Protein AF-A0A8T4S0V8-F1 (afdb_monomer_lite)

Radius of gyration: 27.4 Å; chains: 1; bounding box: 42×34×72 Å

Structure (mmCIF, N/CA/C/O backbone):
data_AF-A0A8T4S0V8-F1
#
_entry.id   AF-A0A8T4S0V8-F1
#
loop_
_atom_site.group_PDB
_atom_site.id
_atom_site.type_symbol
_atom_site.label_atom_id
_atom_site.label_alt_id
_atom_site.label_comp_id
_atom_site.label_asym_id
_atom_site.label_entity_id
_atom_site.label_seq_id
_atom_site.pdbx_PDB_ins_code
_atom_site.Cartn_x
_atom_site.Cartn_y
_atom_site.Cartn_z
_atom_site.occupancy
_atom_site.B_iso_or_equiv
_atom_site.auth_seq_id
_atom_site.auth_comp_id
_atom_site.auth_asym_id
_atom_site.auth_atom_id
_atom_site.pdbx_PDB_model_num
ATOM 1 N N . MET A 1 1 ? -12.750 1.125 -9.890 1.00 59.94 1 MET A N 1
ATOM 2 C CA . MET A 1 1 ? -12.774 -0.122 -9.092 1.00 59.94 1 MET A CA 1
ATOM 3 C C . MET A 1 1 ? -13.110 0.148 -7.627 1.00 59.94 1 MET A C 1
ATOM 5 O O . MET A 1 1 ? -14.125 -0.357 -7.171 1.00 59.94 1 MET A O 1
ATOM 9 N N . ALA A 1 2 ? -12.369 1.027 -6.939 1.00 71.75 2 ALA A N 1
ATOM 10 C CA . ALA A 1 2 ? -12.638 1.402 -5.541 1.00 71.75 2 ALA A CA 1
ATOM 11 C C . ALA A 1 2 ? -14.086 1.870 -5.275 1.00 71.75 2 ALA A C 1
ATOM 13 O O . ALA A 1 2 ? -14.715 1.403 -4.333 1.00 71.75 2 ALA A O 1
ATOM 14 N N . LYS A 1 3 ? -14.660 2.697 -6.164 1.00 81.94 3 LYS A N 1
ATOM 15 C CA . LYS A 1 3 ? -16.058 3.156 -6.049 1.00 81.94 3 LYS A CA 1
ATOM 16 C C . LYS A 1 3 ? -17.068 2.004 -5.969 1.00 81.94 3 LYS A C 1
ATOM 18 O O . LYS A 1 3 ? -17.948 2.029 -5.128 1.00 81.94 3 LYS A O 1
ATOM 23 N N . LYS A 1 4 ? -16.905 0.963 -6.793 1.00 88.38 4 LYS A N 1
ATOM 24 C CA . LYS A 1 4 ? -17.826 -0.185 -6.812 1.00 88.38 4 LYS A CA 1
ATOM 25 C C . LYS A 1 4 ? -17.724 -1.044 -5.553 1.00 88.38 4 LYS A C 1
ATOM 27 O O . LYS A 1 4 ? -18.740 -1.536 -5.085 1.00 88.38 4 LYS A O 1
ATOM 32 N N . ILE A 1 5 ? -16.521 -1.195 -5.001 1.00 87.94 5 ILE A N 1
ATOM 33 C CA . ILE A 1 5 ? -16.309 -1.902 -3.730 1.00 87.94 5 ILE A CA 1
ATOM 34 C C . ILE A 1 5 ? -17.029 -1.157 -2.599 1.00 87.94 5 ILE A C 1
ATOM 36 O O . ILE A 1 5 ? -17.784 -1.769 -1.849 1.00 87.94 5 ILE A O 1
ATOM 40 N N . PHE A 1 6 ? -16.875 0.168 -2.540 1.00 88.94 6 PHE A N 1
ATOM 41 C CA . PHE A 1 6 ? -17.588 1.007 -1.576 1.00 88.94 6 PHE A CA 1
ATOM 42 C C . PHE A 1 6 ? -19.112 0.961 -1.773 1.00 88.94 6 PHE A C 1
ATOM 44 O O . PHE A 1 6 ? -19.858 0.828 -0.806 1.00 88.94 6 PHE A O 1
ATOM 51 N N . ASP A 1 7 ? -19.587 0.996 -3.023 1.00 91.88 7 ASP A N 1
ATOM 52 C CA . ASP A 1 7 ? -21.017 0.926 -3.343 1.00 91.88 7 ASP A CA 1
ATOM 53 C C . ASP A 1 7 ? -21.675 -0.362 -2.819 1.00 91.88 7 ASP A C 1
ATOM 55 O O . ASP A 1 7 ? -22.854 -0.324 -2.463 1.00 91.88 7 ASP A O 1
ATOM 59 N N . VAL A 1 8 ? -20.940 -1.480 -2.782 1.00 92.31 8 VAL A N 1
ATOM 60 C CA . VAL A 1 8 ? -21.426 -2.787 -2.305 1.00 92.31 8 VAL A CA 1
ATOM 61 C C . VAL A 1 8 ? -21.276 -2.925 -0.792 1.00 92.31 8 VAL A C 1
ATOM 63 O O . VAL A 1 8 ? -22.231 -3.301 -0.123 1.00 92.31 8 VAL A O 1
ATOM 66 N N . LEU A 1 9 ? -20.097 -2.612 -0.248 1.00 91.25 9 LEU A N 1
ATOM 67 C CA . LEU A 1 9 ? -19.799 -2.807 1.176 1.00 91.25 9 LEU A CA 1
ATOM 68 C C . LEU A 1 9 ? -20.422 -1.730 2.072 1.00 91.25 9 LEU A C 1
ATOM 70 O O . LEU A 1 9 ? -20.558 -1.949 3.270 1.00 91.25 9 LEU A O 1
ATOM 74 N N . LYS A 1 10 ? -20.785 -0.570 1.503 1.00 91.81 10 LYS A N 1
ATOM 75 C CA . LYS A 1 10 ? -21.348 0.599 2.207 1.00 91.81 10 LYS A CA 1
ATOM 76 C C . LYS A 1 10 ? -20.489 1.110 3.369 1.00 91.81 10 LYS A C 1
ATOM 78 O O . LYS A 1 10 ? -20.985 1.818 4.237 1.00 91.81 10 LYS A O 1
ATOM 83 N N . THR A 1 11 ? -19.200 0.783 3.366 1.00 92.31 11 THR A N 1
ATOM 84 C CA . THR A 1 11 ? -18.235 1.212 4.375 1.00 92.31 11 THR A CA 1
ATOM 85 C C . THR A 1 11 ? -16.838 1.375 3.773 1.00 92.31 11 THR A C 1
ATOM 87 O O . THR A 1 11 ? -16.574 0.929 2.652 1.00 92.31 11 THR A O 1
ATOM 90 N N . GLY A 1 12 ? -15.939 2.033 4.509 1.00 90.31 12 GLY A N 1
ATOM 91 C CA . GLY A 1 12 ? -14.524 2.123 4.158 1.00 90.31 12 GLY A CA 1
ATOM 92 C C . GLY A 1 12 ? -13.872 0.740 4.085 1.00 90.31 12 GLY A C 1
ATOM 93 O O . GLY A 1 12 ? -14.308 -0.206 4.735 1.00 90.31 12 GLY A O 1
ATOM 94 N N . SER A 1 13 ? -12.814 0.596 3.291 1.00 92.56 13 SER A N 1
ATOM 95 C CA . SER A 1 13 ? -12.110 -0.681 3.155 1.00 92.56 13 SER A CA 1
ATOM 96 C C . SER A 1 13 ? -10.613 -0.479 2.987 1.00 92.56 13 SER A C 1
ATOM 98 O O . SER A 1 13 ? -10.199 0.428 2.266 1.00 92.56 13 SER A O 1
ATOM 100 N N . ASN A 1 14 ? -9.820 -1.380 3.558 1.00 92.44 14 ASN A N 1
ATOM 101 C CA . ASN A 1 14 ? -8.383 -1.445 3.327 1.00 92.44 14 ASN A CA 1
ATOM 102 C C . ASN A 1 14 ? -8.070 -2.496 2.260 1.00 92.44 14 ASN A C 1
ATOM 104 O O . ASN A 1 14 ? -8.665 -3.574 2.249 1.00 92.44 14 ASN A O 1
ATOM 108 N N . ILE A 1 15 ? -7.119 -2.185 1.381 1.00 92.75 15 ILE A N 1
ATOM 109 C CA . ILE A 1 15 ? -6.558 -3.142 0.425 1.00 92.75 15 ILE A CA 1
ATOM 110 C C . ILE A 1 15 ? -5.182 -3.542 0.943 1.00 92.75 15 ILE A C 1
ATOM 112 O O . ILE A 1 15 ? -4.332 -2.680 1.158 1.00 92.75 15 ILE A O 1
ATOM 116 N N . PHE A 1 16 ? -4.973 -4.837 1.152 1.00 92.62 16 PHE A N 1
ATOM 117 C CA . PHE A 1 16 ? -3.722 -5.377 1.668 1.00 92.62 16 PHE A CA 1
ATOM 118 C C . PHE A 1 16 ? -3.188 -6.475 0.749 1.00 92.62 16 PHE A C 1
ATOM 120 O O . PHE A 1 16 ? -3.929 -7.357 0.310 1.00 92.62 16 PHE A O 1
ATOM 127 N N . VAL A 1 17 ? -1.888 -6.410 0.469 1.00 94.62 17 VAL A N 1
ATOM 128 C CA . VAL A 1 17 ? -1.153 -7.407 -0.310 1.00 94.62 17 VAL A CA 1
ATOM 129 C C . VAL A 1 17 ? 0.107 -7.751 0.472 1.00 94.62 17 VAL A C 1
ATOM 131 O O . VAL A 1 17 ? 0.921 -6.870 0.747 1.00 94.62 17 VAL A O 1
ATOM 134 N N . ALA A 1 18 ? 0.253 -9.022 0.837 1.00 94.25 18 ALA A N 1
ATOM 135 C CA . ALA A 1 18 ? 1.460 -9.541 1.465 1.00 94.25 18 ALA A CA 1
ATOM 136 C C . ALA A 1 18 ? 2.373 -10.138 0.393 1.00 94.25 18 ALA A C 1
ATOM 138 O O . ALA A 1 18 ? 1.946 -11.019 -0.352 1.00 94.25 18 ALA A O 1
ATOM 139 N N . ASN A 1 19 ? 3.622 -9.675 0.351 1.00 94.44 19 ASN A N 1
ATOM 140 C CA . ASN A 1 19 ? 4.653 -10.183 -0.550 1.00 94.44 19 ASN A CA 1
ATOM 141 C C . ASN A 1 19 ? 5.796 -10.770 0.285 1.00 94.44 19 ASN A C 1
ATOM 143 O O . ASN A 1 19 ? 6.485 -10.028 0.983 1.00 94.44 19 ASN A O 1
ATOM 147 N N . GLY A 1 20 ? 5.999 -12.081 0.202 1.00 93.75 20 GLY A N 1
ATOM 148 C CA . GLY A 1 20 ? 6.968 -12.824 1.007 1.00 93.75 20 GLY A CA 1
ATOM 149 C C . GLY A 1 20 ? 6.383 -13.370 2.313 1.00 93.75 20 GLY A C 1
ATOM 150 O O . GLY A 1 20 ? 5.397 -12.857 2.854 1.00 93.75 20 GLY A O 1
ATOM 151 N N . ALA A 1 21 ? 7.000 -14.436 2.824 1.00 92.88 21 ALA A N 1
ATOM 152 C CA . ALA A 1 21 ? 6.567 -15.101 4.053 1.00 92.88 21 ALA A CA 1
ATOM 153 C C . ALA A 1 21 ? 6.683 -14.170 5.273 1.00 92.88 21 ALA A C 1
ATOM 155 O O . ALA A 1 21 ? 5.805 -14.162 6.133 1.00 92.88 21 ALA A O 1
ATOM 156 N N . GLU A 1 22 ? 7.713 -13.323 5.304 1.00 93.75 22 GLU A N 1
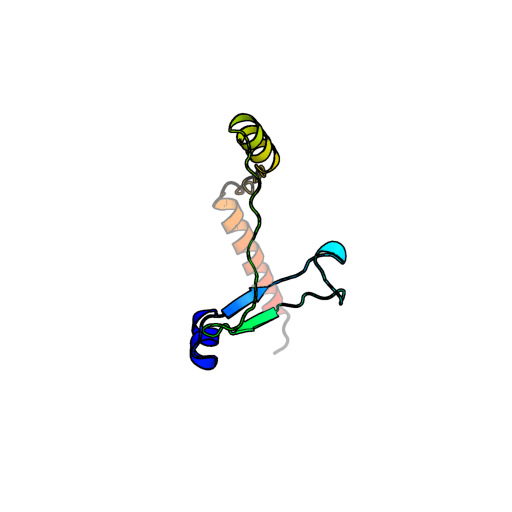ATOM 157 C CA . GLU A 1 22 ? 7.983 -12.339 6.356 1.00 93.75 22 GLU A CA 1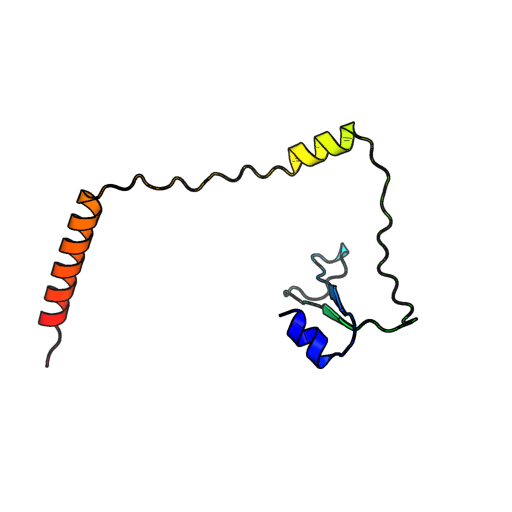
ATOM 158 C C . GLU A 1 22 ? 6.904 -11.250 6.420 1.00 93.75 22 GLU A C 1
ATOM 160 O O . GLU A 1 22 ? 6.611 -10.725 7.492 1.00 93.75 22 GLU A O 1
ATOM 165 N N . ALA A 1 23 ? 6.271 -10.942 5.283 1.00 91.31 23 ALA A N 1
ATOM 166 C CA . ALA A 1 23 ? 5.128 -10.034 5.204 1.00 91.31 23 ALA A CA 1
ATOM 167 C C . ALA A 1 23 ? 3.785 -10.725 5.523 1.00 91.31 23 ALA A C 1
ATOM 169 O O . ALA A 1 23 ? 2.733 -10.090 5.443 1.00 91.31 23 ALA A O 1
ATOM 170 N N . GLY A 1 24 ? 3.799 -12.022 5.860 1.00 90.44 24 GLY A N 1
ATOM 171 C CA . GLY A 1 24 ? 2.612 -12.813 6.187 1.00 90.44 24 GLY A CA 1
ATOM 172 C C . GLY A 1 24 ? 1.948 -13.513 4.995 1.00 90.44 24 GLY A C 1
ATOM 173 O O . GLY A 1 24 ? 0.816 -13.986 5.130 1.00 90.44 24 GLY A O 1
ATOM 174 N N . GLN A 1 25 ? 2.610 -13.603 3.834 1.00 94.62 25 GLN A N 1
ATOM 175 C CA . GLN A 1 25 ? 2.074 -14.325 2.677 1.00 94.62 25 GLN A CA 1
ATOM 176 C C . GLN A 1 25 ? 2.052 -15.837 2.946 1.00 94.62 25 GLN A C 1
ATOM 178 O O . GLN A 1 25 ? 3.064 -16.432 3.308 1.00 94.62 25 GLN A O 1
ATOM 183 N N . ARG A 1 26 ? 0.892 -16.472 2.738 1.00 92.75 26 ARG A N 1
ATOM 184 C CA . ARG A 1 26 ? 0.706 -17.923 2.951 1.00 92.75 26 ARG A CA 1
ATOM 185 C C . ARG A 1 26 ? 0.672 -18.747 1.667 1.00 92.75 26 ARG A C 1
ATOM 187 O O . ARG A 1 26 ? 0.977 -19.932 1.695 1.00 92.75 26 ARG A O 1
ATOM 194 N N . LEU A 1 27 ? 0.260 -18.137 0.559 1.00 90.56 27 LEU A N 1
ATOM 195 C CA . LEU A 1 27 ? 0.102 -18.793 -0.737 1.00 90.56 27 LEU A CA 1
ATOM 196 C C . LEU A 1 27 ? 0.998 -18.100 -1.751 1.00 90.56 27 LEU A C 1
ATOM 198 O O . LEU A 1 27 ? 0.988 -16.873 -1.828 1.00 90.56 27 LEU A O 1
ATOM 202 N N . ASN A 1 28 ? 1.711 -18.873 -2.568 1.00 91.69 28 ASN A N 1
ATOM 203 C CA . ASN A 1 28 ? 2.551 -18.345 -3.645 1.00 91.69 28 ASN A CA 1
ATOM 204 C C . ASN A 1 28 ? 1.722 -17.963 -4.889 1.00 91.69 28 ASN A C 1
ATOM 206 O O . ASN A 1 28 ? 1.990 -18.381 -6.011 1.00 91.69 28 ASN A O 1
ATOM 210 N N . HIS A 1 29 ? 0.661 -17.197 -4.658 1.00 93.44 29 HIS A N 1
ATOM 211 C CA . HIS A 1 29 ? -0.168 -16.565 -5.671 1.00 93.44 29 HIS A CA 1
ATOM 212 C C . HIS A 1 29 ? -0.437 -15.125 -5.247 1.00 93.44 29 HIS A C 1
ATOM 214 O O . HIS A 1 29 ? -0.409 -14.803 -4.057 1.00 93.44 29 HIS A O 1
ATOM 220 N N . LEU A 1 30 ? -0.729 -14.264 -6.221 1.00 93.62 30 LEU A N 1
ATOM 221 C CA . LEU A 1 30 ? -1.200 -12.917 -5.935 1.00 93.62 30 LEU A CA 1
ATOM 222 C C . LEU A 1 30 ? -2.566 -13.007 -5.249 1.00 93.62 30 LEU A C 1
ATOM 224 O O . LEU A 1 30 ? -3.563 -13.364 -5.875 1.00 93.62 30 LEU A O 1
ATOM 228 N N . VAL A 1 31 ? -2.600 -12.657 -3.968 1.00 93.50 31 VAL A N 1
ATOM 229 C CA . VAL A 1 31 ? -3.829 -12.554 -3.186 1.00 93.50 31 VAL A CA 1
ATOM 230 C C . VAL A 1 31 ? -4.009 -11.101 -2.774 1.00 93.50 31 VAL A C 1
ATOM 232 O O . VAL A 1 31 ? -3.132 -10.502 -2.154 1.00 93.50 31 VAL A O 1
ATOM 235 N N . VAL A 1 32 ? -5.160 -10.535 -3.131 1.00 94.44 32 VAL A N 1
ATOM 236 C CA . VAL A 1 32 ? -5.553 -9.182 -2.736 1.00 94.44 32 VAL A CA 1
ATOM 237 C C . VAL A 1 32 ? -6.612 -9.296 -1.653 1.00 94.44 32 VAL A C 1
ATOM 239 O O . VAL A 1 32 ? -7.726 -9.755 -1.906 1.00 94.44 32 VAL A O 1
ATOM 242 N N . HIS A 1 33 ? -6.272 -8.868 -0.443 1.00 92.44 33 HIS A N 1
ATOM 243 C CA . HIS A 1 33 ? -7.216 -8.810 0.661 1.00 92.44 33 HIS A CA 1
ATOM 244 C C . HIS A 1 33 ? -7.980 -7.488 0.608 1.00 92.44 33 HIS A C 1
ATOM 246 O O . HIS A 1 33 ? -7.375 -6.416 0.630 1.00 92.44 33 HIS A O 1
ATOM 252 N N . VAL A 1 34 ? -9.310 -7.563 0.563 1.00 93.44 34 VAL A N 1
ATOM 253 C CA . VAL A 1 34 ? -10.203 -6.409 0.719 1.00 93.44 34 VAL A CA 1
ATOM 254 C C . VAL A 1 34 ? -10.867 -6.529 2.083 1.00 93.44 34 VAL A C 1
ATOM 256 O O . VAL A 1 34 ? -11.673 -7.429 2.305 1.00 93.44 34 VAL A O 1
ATOM 259 N N . ILE A 1 35 ? -10.491 -5.648 3.005 1.00 92.69 35 ILE A N 1
ATOM 260 C CA . ILE A 1 35 ? -10.913 -5.702 4.406 1.00 92.69 35 ILE A CA 1
ATOM 261 C C . ILE A 1 35 ? -11.909 -4.563 4.649 1.00 92.69 35 ILE A C 1
ATOM 263 O O . ILE A 1 35 ? -11.476 -3.407 4.687 1.00 92.69 35 ILE A O 1
ATOM 267 N N . PRO A 1 36 ? -13.219 -4.836 4.791 1.00 92.81 36 PRO A N 1
ATOM 268 C CA . PRO A 1 36 ? -14.179 -3.817 5.207 1.00 92.81 36 PRO A CA 1
ATOM 269 C C . PRO A 1 36 ? -13.835 -3.322 6.617 1.00 92.81 36 PRO A C 1
ATOM 271 O O . PRO A 1 36 ? -13.448 -4.110 7.478 1.00 92.81 36 PRO A O 1
ATOM 274 N N . ARG A 1 37 ? -13.953 -2.014 6.839 1.00 92.75 37 ARG A N 1
ATOM 275 C CA . ARG A 1 37 ? -13.696 -1.355 8.123 1.00 92.75 37 ARG A CA 1
ATOM 276 C C . ARG A 1 37 ? -15.011 -0.919 8.739 1.00 92.75 37 ARG A C 1
ATOM 278 O O . ARG A 1 37 ? -15.892 -0.459 8.022 1.00 92.75 37 ARG A O 1
ATOM 285 N N . PHE A 1 38 ? -15.132 -1.026 10.051 1.00 92.38 38 PHE A N 1
ATOM 286 C CA . PHE A 1 38 ? -16.307 -0.555 10.784 1.00 92.38 38 PHE A CA 1
ATOM 287 C C . PHE A 1 38 ? -15.864 0.310 11.961 1.00 92.38 38 PHE A C 1
ATOM 2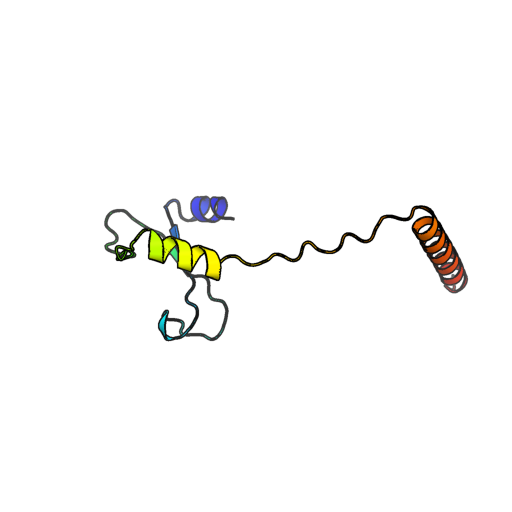89 O O . PHE A 1 38 ? -14.710 0.243 12.393 1.00 92.38 38 PHE A O 1
ATOM 296 N N . GLU A 1 39 ? -16.769 1.141 12.477 1.00 90.81 39 GLU A N 1
ATOM 297 C CA . GLU A 1 39 ? -16.475 1.908 13.685 1.00 90.81 39 GLU A CA 1
ATOM 298 C C . GLU A 1 39 ? -16.128 0.957 14.834 1.00 90.81 39 GLU A C 1
ATO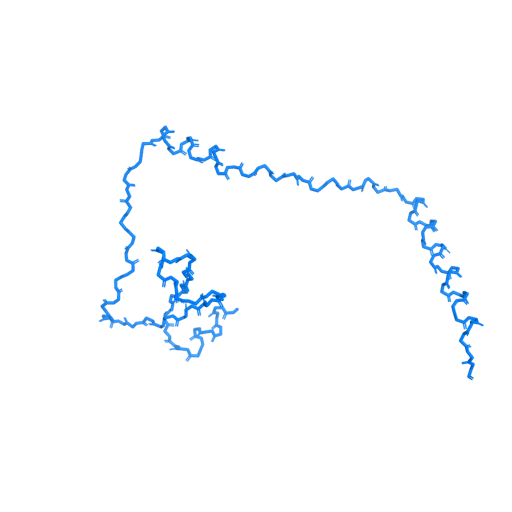M 300 O O . GLU A 1 39 ? -16.852 0.000 15.107 1.00 90.81 39 GLU A O 1
ATOM 305 N N . ASN A 1 40 ? -15.004 1.231 15.501 1.00 89.56 40 ASN A N 1
ATOM 306 C CA . ASN A 1 40 ? -14.502 0.454 16.636 1.00 89.56 40 ASN A CA 1
ATOM 307 C C . ASN A 1 40 ? -14.217 -1.034 16.331 1.00 89.56 40 ASN A C 1
ATOM 309 O O . ASN A 1 40 ? -14.311 -1.877 17.220 1.00 89.56 40 ASN A O 1
ATOM 313 N N . ASP A 1 41 ? -13.813 -1.372 15.098 1.00 89.94 41 ASP A N 1
ATOM 314 C CA . ASP A 1 41 ? -13.494 -2.756 14.698 1.00 89.94 41 ASP A CA 1
ATOM 315 C C . ASP A 1 41 ? -12.214 -3.349 15.325 1.00 89.94 41 ASP A C 1
ATOM 317 O O . ASP A 1 41 ? -11.903 -4.518 15.103 1.00 89.94 41 ASP A O 1
ATOM 321 N N . ASN A 1 42 ? -11.476 -2.565 16.119 1.00 87.81 42 ASN A N 1
ATOM 322 C CA . ASN A 1 42 ? -10.234 -2.950 16.802 1.00 87.81 42 ASN A CA 1
ATOM 323 C C . ASN A 1 42 ? -9.123 -3.496 15.880 1.00 87.81 42 ASN A C 1
ATOM 325 O O . ASN A 1 42 ? -8.133 -4.049 16.363 1.00 87.81 42 ASN A O 1
ATOM 329 N N . ILE A 1 43 ? -9.228 -3.315 14.557 1.00 87.62 43 ILE A N 1
ATOM 330 C CA . ILE A 1 43 ? -8.188 -3.737 13.616 1.00 87.62 43 ILE A CA 1
ATOM 331 C C . ILE A 1 43 ? -7.089 -2.676 13.593 1.00 87.62 43 ILE A C 1
ATOM 333 O O . ILE A 1 43 ? -7.252 -1.583 13.033 1.00 87.62 43 ILE A O 1
ATOM 337 N N . ASN A 1 44 ? -5.938 -3.019 14.170 1.00 83.12 44 ASN A N 1
ATOM 338 C CA . ASN A 1 44 ? -4.789 -2.132 14.219 1.00 83.12 44 ASN A CA 1
ATOM 339 C C . ASN A 1 44 ? -3.838 -2.371 13.034 1.00 83.12 44 ASN A C 1
ATOM 341 O O . ASN A 1 44 ? -3.083 -3.337 13.008 1.00 83.12 44 ASN A O 1
ATOM 345 N N . LEU A 1 45 ? -3.875 -1.465 12.057 1.00 81.00 45 LEU A N 1
ATOM 346 C CA . LEU A 1 45 ? -2.958 -1.429 10.908 1.00 81.00 45 LEU A CA 1
ATOM 347 C C . LEU A 1 45 ? -2.022 -0.213 10.989 1.00 81.00 45 LEU A C 1
ATOM 349 O O . LEU A 1 45 ? -1.641 0.355 9.966 1.00 81.00 45 LEU A O 1
ATOM 353 N N . THR A 1 46 ? -1.699 0.246 12.202 1.00 81.25 46 THR A N 1
ATOM 354 C CA . THR A 1 46 ? -0.807 1.397 12.369 1.00 81.25 46 THR A CA 1
ATOM 355 C C . THR A 1 46 ? 0.631 1.047 12.007 1.00 81.2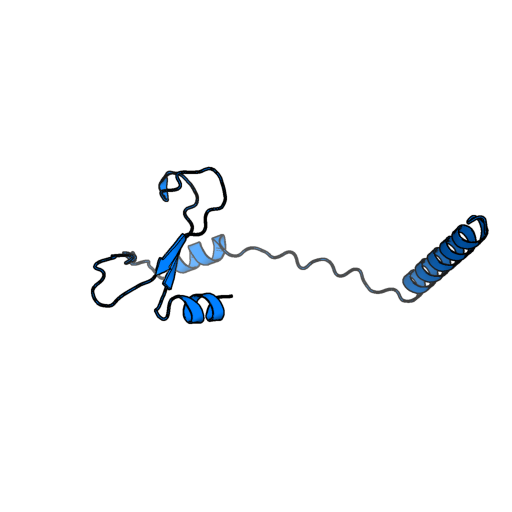5 46 THR A C 1
ATOM 357 O O . THR A 1 46 ? 1.204 0.058 12.461 1.00 81.25 46 THR A O 1
ATOM 360 N N . TRP A 1 47 ? 1.227 1.906 11.185 1.00 83.69 47 TRP A N 1
ATOM 361 C CA . TRP A 1 47 ? 2.649 1.882 10.883 1.00 83.69 47 TRP A CA 1
ATOM 362 C C . TRP A 1 47 ? 3.422 2.611 11.983 1.00 83.69 47 TRP A C 1
ATOM 364 O O . TRP A 1 47 ? 3.175 3.790 12.248 1.00 83.69 47 TRP A O 1
ATOM 374 N N . GLN A 1 48 ? 4.386 1.932 12.602 1.00 87.38 48 GLN A N 1
ATOM 375 C CA . GLN A 1 48 ? 5.316 2.566 13.533 1.00 87.38 48 GLN A CA 1
ATOM 376 C C . GLN A 1 48 ? 6.461 3.210 12.748 1.00 87.38 48 GLN A C 1
ATOM 378 O O . GLN A 1 48 ? 7.483 2.585 12.462 1.00 87.38 48 GLN A O 1
ATOM 383 N N . GLY A 1 49 ? 6.265 4.473 12.370 1.00 86.25 49 GLY A N 1
ATOM 384 C CA . GLY A 1 49 ? 7.284 5.255 11.679 1.00 86.25 49 GLY A CA 1
ATOM 385 C C . GLY A 1 49 ? 8.550 5.410 12.520 1.00 86.25 49 GLY A C 1
ATOM 386 O O . GLY A 1 49 ? 8.489 5.755 13.699 1.00 86.25 49 GLY A O 1
ATOM 387 N N . LYS A 1 50 ? 9.709 5.188 11.898 1.00 88.44 50 LYS A N 1
ATOM 388 C CA . LYS A 1 50 ? 11.006 5.545 12.480 1.00 88.44 50 LYS A CA 1
ATOM 389 C C . LYS A 1 50 ? 11.338 6.988 12.111 1.00 88.44 50 LYS A C 1
ATOM 391 O O . LYS A 1 50 ? 11.052 7.418 10.995 1.00 88.44 50 LYS A O 1
ATOM 396 N N . LYS A 1 51 ? 11.942 7.727 13.044 1.00 89.62 51 LYS A N 1
ATOM 397 C CA . LYS A 1 51 ? 12.549 9.025 12.731 1.00 89.62 51 LYS A CA 1
ATOM 398 C C . LYS A 1 51 ? 13.818 8.785 11.917 1.00 89.62 51 LYS A C 1
ATOM 400 O O . LYS A 1 51 ? 14.556 7.850 12.214 1.00 89.62 51 LYS A O 1
ATOM 405 N N . ILE A 1 52 ? 14.029 9.617 10.909 1.00 90.12 52 ILE A N 1
ATOM 406 C CA . ILE A 1 52 ? 15.172 9.569 10.000 1.00 90.12 52 ILE A CA 1
ATOM 407 C C . ILE A 1 52 ? 15.732 10.985 9.870 1.00 90.12 52 ILE A C 1
ATOM 409 O O . ILE A 1 52 ? 14.962 11.946 9.933 1.00 90.12 52 ILE A O 1
ATOM 413 N N . ASP A 1 53 ? 17.052 11.108 9.746 1.00 92.50 53 ASP A N 1
ATOM 414 C CA . ASP A 1 53 ? 17.712 12.395 9.514 1.00 92.50 53 ASP A CA 1
ATOM 415 C C . ASP A 1 53 ? 17.593 12.825 8.042 1.00 92.50 53 ASP A C 1
ATOM 417 O O . ASP A 1 53 ? 17.502 11.990 7.135 1.00 92.50 53 ASP A O 1
ATOM 421 N N . ASP A 1 54 ? 17.645 14.133 7.785 1.00 90.19 54 ASP A N 1
ATOM 422 C CA . ASP A 1 54 ? 17.549 14.684 6.429 1.00 90.19 54 ASP A CA 1
ATOM 423 C C . ASP A 1 54 ? 18.661 14.157 5.505 1.00 90.19 54 ASP A C 1
ATOM 425 O O . ASP A 1 54 ? 18.436 13.950 4.307 1.00 90.19 54 ASP A O 1
ATOM 429 N N . LYS A 1 55 ? 19.859 13.879 6.044 1.00 90.81 55 LYS A N 1
ATOM 430 C CA . LYS A 1 55 ? 20.956 13.291 5.261 1.00 90.81 55 LYS A CA 1
ATOM 431 C C . LYS A 1 55 ? 20.624 11.875 4.800 1.00 90.81 55 LYS A C 1
ATOM 433 O O . LYS A 1 55 ? 20.778 11.567 3.619 1.00 90.81 55 LYS A O 1
ATOM 438 N N . GLU A 1 56 ? 20.138 11.033 5.710 1.00 89.56 56 GLU A N 1
ATOM 439 C CA . GLU A 1 56 ? 19.768 9.643 5.417 1.00 89.56 56 GLU A CA 1
ATOM 440 C C . GLU A 1 56 ? 18.589 9.576 4.437 1.00 89.56 56 GLU A C 1
ATOM 442 O O . GLU A 1 56 ? 18.582 8.752 3.517 1.00 89.56 56 GLU A O 1
ATOM 447 N N . MET A 1 57 ? 17.629 10.500 4.566 1.00 90.31 57 MET A N 1
ATOM 448 C CA . MET A 1 57 ? 16.535 10.664 3.608 1.00 90.31 57 MET A CA 1
ATOM 449 C C . MET A 1 57 ? 17.065 10.964 2.196 1.00 90.31 57 MET A C 1
ATOM 451 O O . MET A 1 57 ? 16.645 10.333 1.221 1.00 90.31 57 MET A O 1
ATOM 455 N N . GLY A 1 58 ? 18.026 11.887 2.079 1.00 89.88 58 GLY A N 1
ATOM 456 C CA . GLY A 1 58 ? 18.655 12.232 0.804 1.00 89.88 58 GLY A CA 1
ATOM 457 C C . GLY A 1 58 ? 19.408 11.060 0.164 1.00 89.88 58 GLY A C 1
ATOM 458 O O . GLY A 1 58 ? 19.368 10.880 -1.056 1.00 89.88 58 GLY A O 1
ATOM 459 N N . GLU A 1 59 ? 20.067 10.223 0.965 1.00 90.88 59 GLU A N 1
ATOM 460 C CA . GLU A 1 59 ? 20.722 9.004 0.479 1.00 90.88 59 GLU A CA 1
ATOM 461 C C . GLU A 1 59 ? 19.720 7.949 -0.004 1.00 90.88 59 GLU A C 1
ATOM 463 O O . GLU A 1 59 ? 19.914 7.358 -1.072 1.00 90.88 59 GLU A O 1
ATOM 468 N N . MET A 1 60 ? 18.631 7.728 0.740 1.00 89.31 60 MET A N 1
ATOM 469 C CA . MET A 1 60 ? 17.560 6.813 0.333 1.00 89.31 60 MET A CA 1
ATOM 470 C C . MET A 1 60 ? 16.912 7.255 -0.979 1.00 89.31 60 MET A C 1
ATOM 472 O O . MET A 1 60 ? 16.736 6.437 -1.881 1.00 89.31 60 MET A O 1
ATOM 476 N N . GLN A 1 61 ? 16.623 8.551 -1.124 1.00 88.81 61 GLN A N 1
ATOM 477 C CA . GLN A 1 61 ? 16.065 9.105 -2.356 1.00 88.81 61 GLN A CA 1
ATOM 478 C C . GLN A 1 61 ? 16.970 8.824 -3.560 1.00 88.81 61 GLN A C 1
ATOM 480 O O . GLN A 1 61 ? 16.478 8.418 -4.613 1.00 88.81 61 GLN A O 1
ATOM 485 N N . LYS A 1 62 ? 18.290 9.005 -3.415 1.00 88.50 62 LYS A N 1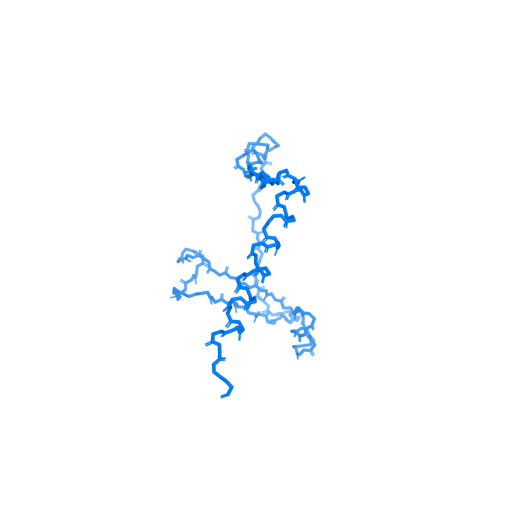
ATOM 486 C CA . LYS A 1 62 ? 19.249 8.716 -4.493 1.00 88.50 62 LYS A CA 1
ATOM 487 C C . LYS A 1 62 ? 19.224 7.242 -4.896 1.00 88.50 62 LYS A C 1
ATOM 489 O O . LYS A 1 62 ? 19.235 6.961 -6.087 1.00 88.50 62 LYS A O 1
ATOM 494 N N . LYS A 1 63 ? 19.146 6.319 -3.931 1.00 87.94 63 LYS A N 1
ATOM 495 C CA . LYS A 1 63 ? 19.075 4.867 -4.191 1.00 87.94 63 LYS A CA 1
ATOM 496 C C . LYS A 1 63 ? 17.757 4.438 -4.842 1.00 87.94 63 LYS A C 1
ATOM 498 O O . LYS A 1 63 ? 17.755 3.532 -5.665 1.00 87.94 63 LYS A O 1
ATOM 503 N N . LEU A 1 64 ? 16.644 5.073 -4.472 1.00 86.75 64 LEU A N 1
ATOM 504 C CA . LEU A 1 64 ? 15.309 4.777 -5.010 1.00 86.75 64 LEU A CA 1
ATOM 505 C C . LEU A 1 64 ? 15.038 5.434 -6.362 1.00 86.75 64 LEU A C 1
ATOM 507 O O . LEU A 1 64 ? 14.039 5.114 -7.008 1.00 86.75 64 LEU A O 1
ATOM 511 N N . ARG A 1 65 ? 15.884 6.376 -6.789 1.00 86.06 65 ARG A N 1
ATOM 512 C CA . ARG A 1 65 ? 15.741 7.035 -8.080 1.00 86.06 65 ARG A CA 1
ATOM 513 C C . ARG A 1 65 ? 15.998 6.014 -9.185 1.00 86.06 65 ARG A C 1
ATOM 515 O O . ARG A 1 65 ? 17.130 5.774 -9.580 1.00 86.06 65 ARG A O 1
ATOM 522 N N . ILE A 1 66 ? 14.918 5.427 -9.685 1.00 75.44 66 ILE A N 1
ATOM 523 C CA . ILE A 1 66 ? 14.942 4.608 -10.889 1.00 75.44 66 ILE A CA 1
ATOM 524 C C . ILE A 1 66 ? 15.250 5.557 -12.044 1.00 75.44 66 ILE A C 1
ATOM 526 O O . ILE A 1 66 ? 14.467 6.462 -12.350 1.00 75.44 66 ILE A O 1
ATOM 530 N N . GLU A 1 67 ? 16.409 5.379 -12.669 1.00 70.38 67 GLU A N 1
ATOM 531 C CA . GLU A 1 67 ? 16.684 5.986 -13.963 1.00 70.38 67 GLU A CA 1
ATOM 532 C C . GLU A 1 67 ? 15.750 5.330 -14.974 1.00 70.38 67 GLU A C 1
ATOM 534 O O . GLU A 1 67 ? 15.988 4.235 -15.475 1.00 70.38 67 GLU A O 1
ATOM 539 N N . VAL A 1 68 ? 14.615 5.980 -15.223 1.00 68.56 68 VAL A N 1
ATOM 540 C CA . VAL A 1 68 ? 13.750 5.603 -16.330 1.00 68.56 68 VAL A CA 1
ATOM 541 C C . VAL A 1 68 ? 14.525 5.961 -17.589 1.00 68.56 68 VAL A C 1
ATOM 543 O O . VAL A 1 68 ? 14.576 7.133 -17.974 1.00 68.56 68 VAL A O 1
ATOM 546 N N . GLU A 1 69 ? 15.150 4.966 -18.219 1.00 64.56 69 GLU A N 1
ATOM 547 C CA . GLU A 1 69 ? 15.551 5.094 -19.612 1.00 64.56 69 GLU A CA 1
ATOM 548 C C . GLU A 1 69 ? 14.293 5.497 -20.374 1.00 64.56 69 GLU A C 1
ATOM 550 O O . GLU A 1 69 ? 13.347 4.720 -20.526 1.00 64.56 69 GLU A O 1
ATOM 555 N N . LYS A 1 70 ? 14.235 6.766 -20.791 1.00 66.12 70 LYS A N 1
ATOM 556 C CA . LYS A 1 70 ? 13.176 7.210 -21.686 1.00 66.12 70 LYS A CA 1
ATOM 557 C C . LYS A 1 70 ? 13.249 6.267 -22.882 1.00 66.12 70 LYS A C 1
ATOM 559 O O . LYS A 1 70 ? 14.341 6.145 -23.448 1.00 66.12 70 LYS A O 1
ATOM 564 N N . PRO A 1 71 ? 12.149 5.588 -23.260 1.00 65.06 71 PRO A N 1
ATOM 565 C CA . PRO A 1 71 ? 12.177 4.766 -24.453 1.00 65.06 71 PRO A CA 1
ATOM 566 C C . PRO A 1 71 ? 12.697 5.657 -25.574 1.00 65.06 71 PRO A C 1
ATOM 568 O O . PRO A 1 71 ? 12.186 6.765 -25.761 1.00 65.06 71 PRO A O 1
ATOM 571 N N . LYS A 1 72 ? 13.769 5.223 -26.249 1.00 65.62 72 LYS A N 1
ATOM 572 C CA . LYS A 1 72 ? 14.286 5.922 -27.424 1.00 65.62 72 LYS A CA 1
ATOM 573 C C . LYS A 1 72 ? 13.125 5.988 -28.405 1.00 65.62 72 LYS A C 1
ATOM 575 O O . LYS A 1 72 ? 12.778 4.982 -29.022 1.00 65.62 72 LYS A O 1
ATOM 580 N N . VAL A 1 73 ? 12.467 7.141 -28.477 1.00 66.75 73 VAL A N 1
ATOM 581 C CA . VAL A 1 73 ? 11.437 7.391 -29.477 1.00 66.75 73 VAL A CA 1
ATOM 582 C C . VAL A 1 73 ? 12.184 7.288 -30.795 1.00 66.75 73 VAL A C 1
ATOM 584 O O . VAL A 1 73 ? 13.071 8.101 -31.049 1.00 66.75 73 VAL A O 1
ATOM 587 N N . LYS A 1 74 ? 11.924 6.230 -31.574 1.00 71.31 74 LYS A N 1
ATOM 588 C CA . LYS A 1 74 ? 12.490 6.123 -32.920 1.00 71.31 74 LYS A CA 1
ATOM 589 C C . LYS A 1 74 ? 12.113 7.404 -33.651 1.00 71.31 74 LYS A C 1
ATOM 591 O O . LYS A 1 74 ? 10.936 7.768 -33.673 1.00 71.31 74 LYS A O 1
ATOM 596 N N . GLU A 1 75 ? 13.119 8.100 -34.161 1.00 73.06 75 GLU A N 1
ATOM 597 C CA . GLU A 1 75 ? 12.919 9.340 -34.894 1.00 73.06 75 GLU A CA 1
ATOM 598 C C . GLU A 1 75 ? 11.976 9.057 -36.063 1.00 73.06 75 GLU A C 1
ATOM 600 O O . GLU A 1 75 ? 12.130 8.081 -36.798 1.00 73.06 75 GLU A O 1
ATOM 605 N N . TYR A 1 76 ? 10.913 9.845 -36.152 1.00 66.19 76 TYR A N 1
ATOM 606 C CA . TYR A 1 76 ? 9.840 9.595 -37.095 1.00 66.19 76 TYR A CA 1
ATOM 607 C C . TYR A 1 76 ? 10.293 9.967 -38.515 1.00 66.19 76 TYR A C 1
ATOM 609 O O . TYR A 1 76 ? 10.372 11.153 -38.828 1.00 66.19 76 TYR A O 1
ATOM 617 N N . ASN A 1 77 ? 10.553 8.977 -39.378 1.00 81.06 77 ASN A N 1
ATOM 618 C CA . ASN A 1 77 ? 10.806 9.195 -40.805 1.00 81.06 77 ASN A CA 1
ATOM 619 C C . ASN A 1 77 ? 9.516 8.966 -41.636 1.00 81.06 77 ASN A C 1
ATOM 621 O O . ASN A 1 77 ? 9.049 7.826 -41.750 1.00 81.06 77 ASN A O 1
ATOM 625 N N . PRO A 1 78 ? 8.920 10.015 -42.240 1.00 80.12 78 PRO A N 1
ATOM 626 C CA . PRO A 1 78 ? 7.707 9.900 -43.055 1.00 80.12 78 PRO A CA 1
ATOM 627 C C . PRO A 1 78 ? 7.846 8.990 -44.285 1.00 80.12 78 PRO A C 1
ATOM 629 O O . PRO A 1 78 ? 6.850 8.422 -44.739 1.00 80.12 78 PRO A O 1
ATOM 632 N N . GLU A 1 79 ? 9.050 8.858 -44.845 1.00 81.81 79 GLU A N 1
ATOM 633 C CA . GLU A 1 79 ? 9.294 8.063 -46.054 1.00 81.81 79 GLU A CA 1
ATOM 634 C C . GLU A 1 79 ? 9.341 6.564 -45.753 1.00 81.81 79 GLU A C 1
ATOM 636 O O . GLU A 1 79 ? 8.761 5.762 -46.489 1.00 81.81 79 GLU A O 1
ATOM 641 N N . GLU A 1 80 ? 9.955 6.181 -44.631 1.00 81.69 80 GLU A N 1
ATOM 642 C CA . GLU A 1 80 ? 9.975 4.793 -44.157 1.00 81.69 80 GLU A CA 1
ATOM 643 C C . GLU A 1 80 ? 8.557 4.281 -43.888 1.00 81.69 80 GLU A C 1
ATOM 645 O O . GLU A 1 80 ? 8.212 3.188 -44.338 1.00 81.69 80 GLU A O 1
ATOM 650 N N . ARG A 1 81 ? 7.697 5.107 -43.270 1.00 79.69 81 ARG A N 1
ATOM 651 C CA . ARG A 1 81 ? 6.288 4.757 -43.018 1.00 79.69 81 ARG A CA 1
ATOM 652 C C . ARG A 1 81 ? 5.528 4.477 -44.314 1.00 79.69 81 ARG A C 1
ATOM 654 O O . ARG A 1 81 ? 4.879 3.443 -44.434 1.00 79.69 81 ARG A O 1
ATOM 661 N N . LYS A 1 82 ? 5.661 5.360 -45.311 1.00 83.38 82 LYS A N 1
ATOM 662 C CA . LYS A 1 82 ? 5.030 5.174 -46.629 1.00 83.38 82 LYS A CA 1
ATOM 663 C C . LYS A 1 82 ? 5.521 3.902 -47.315 1.00 83.38 82 LYS A C 1
ATOM 665 O O . LYS A 1 82 ? 4.736 3.203 -47.950 1.00 83.38 82 LYS A O 1
ATOM 670 N N . ASN A 1 83 ? 6.808 3.586 -47.196 1.00 87.00 83 ASN A N 1
ATOM 671 C CA . ASN A 1 83 ? 7.375 2.374 -47.781 1.00 87.00 83 ASN A CA 1
ATOM 672 C C . ASN A 1 83 ? 6.855 1.102 -47.094 1.00 87.00 83 ASN A C 1
ATOM 674 O O . ASN A 1 83 ? 6.531 0.130 -47.782 1.00 87.00 83 ASN A O 1
ATOM 678 N N . GLU A 1 84 ? 6.725 1.109 -45.766 1.00 85.81 84 GLU A N 1
ATOM 679 C CA . GLU A 1 84 ? 6.123 0.010 -45.003 1.00 85.81 84 GLU A CA 1
ATOM 680 C C . GLU A 1 84 ? 4.635 -0.168 -45.320 1.00 85.81 84 GLU A C 1
ATOM 682 O O . GLU A 1 84 ? 4.204 -1.287 -45.601 1.00 85.81 84 GLU A O 1
ATOM 687 N N . GLU A 1 85 ? 3.869 0.923 -45.365 1.00 87.31 85 GLU A N 1
ATOM 688 C CA . GLU A 1 85 ? 2.451 0.925 -45.743 1.00 87.31 85 GLU A CA 1
ATOM 689 C C . GLU A 1 85 ? 2.263 0.378 -47.161 1.00 87.31 85 GLU A C 1
ATOM 691 O O . GLU A 1 85 ? 1.471 -0.539 -47.380 1.00 87.31 85 GLU A O 1
ATOM 696 N N . ASN A 1 86 ? 3.068 0.838 -48.120 1.00 90.25 86 ASN A N 1
ATOM 697 C CA . ASN A 1 86 ? 3.043 0.334 -49.493 1.00 90.25 86 ASN A CA 1
ATOM 698 C C . ASN A 1 86 ? 3.393 -1.161 -49.571 1.00 90.25 86 ASN A C 1
ATOM 700 O O . ASN A 1 86 ? 2.816 -1.901 -50.373 1.00 90.25 86 ASN A O 1
ATOM 704 N N . LYS A 1 87 ? 4.338 -1.633 -48.752 1.00 92.44 87 LYS A N 1
ATOM 705 C CA . LYS A 1 87 ? 4.714 -3.052 -48.688 1.00 92.44 87 LYS A CA 1
ATOM 706 C C . LYS A 1 87 ? 3.597 -3.903 -48.082 1.00 92.44 87 LYS A C 1
ATOM 708 O O . LYS A 1 87 ? 3.316 -4.983 -48.603 1.00 92.44 87 LYS A O 1
ATOM 713 N N . LEU A 1 88 ? 2.948 -3.413 -47.027 1.00 90.56 88 LEU A N 1
ATOM 714 C CA . LEU A 1 88 ? 1.791 -4.048 -46.396 1.00 90.56 88 LEU A CA 1
ATOM 715 C C . LEU A 1 88 ? 0.614 -4.134 -47.363 1.00 90.56 88 LEU A C 1
ATOM 717 O O . LEU A 1 88 ? 0.037 -5.208 -47.507 1.00 90.56 88 LEU A O 1
ATOM 721 N N . MET A 1 89 ? 0.314 -3.056 -48.089 1.00 89.19 89 MET A N 1
ATOM 722 C CA . MET A 1 89 ? -0.760 -3.041 -49.086 1.00 89.19 89 MET A CA 1
ATOM 723 C C . MET A 1 89 ? -0.506 -4.054 -50.202 1.00 89.19 89 MET A C 1
ATOM 725 O O . MET A 1 89 ? -1.374 -4.872 -50.499 1.00 89.19 89 MET A O 1
ATOM 729 N N . LYS A 1 90 ? 0.722 -4.117 -50.732 1.00 91.19 90 LYS A N 1
ATOM 730 C CA . LYS A 1 90 ? 1.111 -5.152 -51.708 1.00 91.19 90 LYS A CA 1
ATOM 731 C C . LYS A 1 90 ? 0.963 -6.570 -51.151 1.00 91.19 90 LYS A C 1
ATOM 733 O O . LYS A 1 90 ? 0.595 -7.492 -51.880 1.00 91.19 90 LYS A O 1
ATOM 738 N N . MET A 1 91 ? 1.272 -6.769 -49.871 1.00 89.94 91 MET A N 1
ATOM 739 C CA . MET A 1 91 ? 1.117 -8.064 -49.211 1.00 89.94 91 MET A CA 1
ATOM 740 C C . MET A 1 91 ? -0.359 -8.444 -49.053 1.00 89.94 91 MET A C 1
ATOM 742 O O . MET A 1 91 ? -0.713 -9.576 -49.378 1.00 89.94 91 MET A O 1
ATOM 746 N N . TYR A 1 92 ? -1.208 -7.507 -48.624 1.00 88.19 92 TYR A N 1
ATOM 747 C CA . TYR A 1 92 ? -2.658 -7.684 -48.501 1.00 88.19 92 TYR A CA 1
ATOM 748 C C . TYR A 1 92 ? -3.308 -8.006 -49.845 1.00 88.19 92 TYR A C 1
ATOM 750 O O . TYR A 1 92 ? -4.056 -8.974 -49.952 1.00 88.19 92 TYR A O 1
ATOM 758 N N . GLU A 1 93 ? -2.964 -7.264 -50.897 1.00 88.19 93 GLU A N 1
ATOM 759 C CA . GLU A 1 93 ? -3.433 -7.542 -52.256 1.00 88.19 93 GLU A CA 1
ATOM 760 C C . GLU A 1 93 ? -3.019 -8.940 -52.725 1.00 88.19 93 GLU A C 1
ATOM 762 O O . GLU A 1 93 ? -3.816 -9.673 -53.315 1.00 88.19 93 GLU A O 1
ATOM 767 N N . ARG A 1 94 ? -1.775 -9.345 -52.441 1.00 88.19 94 ARG A N 1
ATOM 768 C CA . ARG A 1 94 ? -1.281 -10.691 -52.757 1.00 88.19 94 ARG A CA 1
ATOM 769 C C . ARG A 1 94 ? -2.019 -11.772 -51.970 1.00 88.19 94 ARG A C 1
ATOM 771 O O . ARG A 1 94 ? -2.228 -12.854 -52.511 1.00 88.19 94 ARG A O 1
ATOM 778 N N . TRP A 1 95 ? -2.376 -11.507 -50.716 1.00 85.81 95 TRP A N 1
ATOM 779 C CA . TRP A 1 95 ? -3.143 -12.424 -49.873 1.00 85.81 95 TRP A CA 1
ATOM 780 C C . TRP A 1 95 ? -4.575 -12.577 -50.380 1.00 85.81 95 TRP A C 1
ATOM 782 O O . TRP A 1 95 ? -4.997 -13.702 -50.620 1.00 85.81 95 TRP A O 1
ATOM 792 N N . ASN A 1 96 ? -5.266 -11.473 -50.671 1.00 84.88 96 ASN A N 1
ATOM 793 C CA . ASN A 1 96 ? -6.632 -11.486 -51.201 1.00 84.88 96 ASN A CA 1
ATOM 794 C C . ASN A 1 96 ? -6.735 -12.212 -52.549 1.00 84.88 96 ASN A C 1
ATOM 796 O O . ASN A 1 96 ? -7.712 -12.905 -52.797 1.00 84.88 96 ASN A O 1
ATOM 800 N N . LYS A 1 97 ? -5.702 -12.134 -53.398 1.00 83.25 97 LYS A N 1
ATOM 801 C CA . LYS A 1 97 ? -5.634 -12.897 -54.660 1.00 83.25 97 LYS A CA 1
ATOM 802 C C . LYS A 1 97 ? -5.412 -14.404 -54.475 1.00 83.25 97 LYS A C 1
ATOM 804 O O . LYS A 1 97 ? -5.559 -15.152 -55.435 1.00 83.25 97 LYS A O 1
ATOM 809 N N . ARG A 1 98 ? -4.987 -14.846 -53.288 1.00 79.88 98 ARG A N 1
ATOM 810 C CA . ARG A 1 98 ? -4.729 -16.260 -52.958 1.00 79.88 98 ARG A CA 1
ATOM 811 C C . ARG A 1 98 ? -5.894 -16.928 -52.238 1.00 79.88 98 ARG A C 1
ATOM 813 O O . ARG A 1 98 ? -5.840 -18.139 -52.048 1.00 79.88 98 ARG A O 1
ATOM 820 N N . VAL A 1 99 ? -6.901 -16.166 -51.820 1.00 76.62 99 VAL A N 1
ATOM 821 C CA . VAL A 1 99 ? -8.103 -16.728 -51.205 1.00 76.62 99 VAL A CA 1
ATOM 822 C C . VAL A 1 99 ? -8.974 -17.294 -52.335 1.00 76.62 99 VAL A C 1
ATOM 824 O O . VAL A 1 99 ? -9.315 -16.536 -53.244 1.00 76.62 99 VAL A O 1
ATOM 827 N N . PRO A 1 100 ? -9.298 -18.599 -52.346 1.00 68.75 100 PRO A N 1
ATOM 828 C CA . PRO A 1 100 ? -10.290 -19.130 -53.273 1.00 68.75 100 PRO A CA 1
ATOM 829 C C . PRO A 1 100 ? -11.665 -18.556 -52.904 1.00 68.75 100 PRO A C 1
ATOM 831 O O . PRO A 1 100 ? -11.980 -18.477 -51.715 1.00 68.75 100 PRO A O 1
ATOM 834 N N . LEU A 1 101 ? -12.438 -18.136 -53.912 1.00 63.88 101 LEU A N 1
ATOM 835 C CA . LEU A 1 101 ? -13.849 -17.753 -53.763 1.00 63.88 101 LEU A CA 1
ATOM 836 C C . LEU A 1 101 ? -14.693 -18.920 -53.240 1.00 63.88 101 LEU A C 1
ATOM 838 O O . LEU A 1 101 ? -14.442 -20.062 -53.693 1.00 63.88 101 LEU A O 1
#

Sequence (101 aa):
MAKKIFDVLKTGSNIFVANGAEAGQRLNHLVVHVIPRFENDNINLTWQGKKIDDKEMGEMQKKLRIEVEKPKVKEYNPEERKNEENKLMKMYERWNKRVPL

Foldseek 3Di:
DLVVVCVVLVADWDWDWQDDVVSVDDDPDTDIDIGGDDVPPPDDPDDPDDDDDPVVVVVVCVVPPDPPPPPPPPPDDPVVVVVVVVVVVVVVVVVVVPDDD

Secondary structure (DSSP, 8-state):
-HHHHHHHH-S-EEEE---STTTT--SSS---EEEE--TT--------PPP--HHHHHHHHHHH-------------HHHHHHHHHHHHHHHHHHHTTS--

pLDDT: mean 85.9, std 8.6, range [59.94, 94.62]